Protein AF-A0A438EBP3-F1 (afdb_monomer_lite)

pLDDT: mean 83.72, std 15.52, range [36.91, 97.38]

Radius of gyration: 18.45 Å; chains: 1; bounding box: 57×22×54 Å

Foldseek 3Di:
DVVVVDDDALVRLLVVLLVCLVVVVLVVNVVSLVVLVVVDLVSSLSNLLSSLVSNVVSVNLVSSLVSLLPDDPSRRALVSLLSSLVSCQVVVVLVSLLVSLVSCCVPPVVSLVVSLVSLVVCLVVDPRNPSSVSSNVSSVVPDPDDDDPVVVVVVCCVVVVPDDDDD

Secondary structure (DSSP, 8-state):
-GGGT----HHHHHHHHHHHHHTT-HHHHHHHHHHHHHH-HHHHHHHHHHHHHHHHHTT-HHHHHHHHHTS-TTT--HHHHHHHHHHHHHTT-HHHHHHHHHHHHHH-TTTHHHHHHHHHHHHHH-S-HHHHHHHHHHHHTT------HHHHHHHHHHHHTT-----

Organism: Vitis vinifera (NCBI:txid29760)

InterPro domains:
  IPR002885 Pentatricopeptide repeat [PF12854] (4-35)
  IPR002885 Pentatricopeptide repeat [PS51375] (9-43)
  IPR002885 Pentatricopeptide repeat [TIGR00756] (12-40)
  IPR011990 Tetratricopeptide-like helical domain superfamily [G3DSA:1.25.40.10] (1-162)
  IPR050667 Pentatricopeptide repeat-containing protein [PTHR47939] (1-68)

Sequence (167 aa):
MLEKGVNPDATTYTSLLEGLCQEKKFESAFEVFKKSVEQDVMLAQTILNTFILYICKEGNFLFASKLLCGLTYDVGHSDSHVIFLKYLADASEISTAIEHIKWVGDTLPSMLPTISTELFALLASSSKPEPILQMLLAMQEKSPVPYNDSWKELSNQLFTGHSLGTN

Structure (mmCIF, N/CA/C/O backbone):
data_AF-A0A438EBP3-F1
#
_entry.id   AF-A0A438EBP3-F1
#
loop_
_atom_site.group_PDB
_atom_site.id
_atom_site.type_symbol
_atom_site.label_atom_id
_atom_site.label_alt_id
_atom_site.label_comp_id
_atom_site.label_asym_id
_atom_site.label_entity_id
_atom_site.label_seq_id
_atom_site.pdbx_PDB_ins_code
_atom_site.Cartn_x
_atom_site.Cartn_y
_atom_site.Cartn_z
_atom_site.occupancy
_atom_site.B_iso_or_equiv
_atom_site.auth_seq_id
_atom_site.auth_comp_id
_atom_site.auth_asym_id
_atom_site.auth_atom_id
_atom_site.pdbx_PDB_model_num
ATOM 1 N N . MET A 1 1 ? -12.633 0.060 22.809 1.00 61.53 1 MET A N 1
ATOM 2 C CA . MET A 1 1 ? -12.898 1.357 22.145 1.00 61.53 1 MET A CA 1
ATOM 3 C C . MET A 1 1 ? -14.169 1.245 21.325 1.00 61.53 1 MET A C 1
ATOM 5 O O . MET A 1 1 ? -15.162 1.818 21.742 1.00 61.53 1 MET A O 1
ATOM 9 N N . LEU A 1 2 ? -14.188 0.371 20.316 1.00 61.78 2 LEU A N 1
ATOM 10 C CA . LEU A 1 2 ? -15.391 0.039 19.540 1.00 61.78 2 LEU A CA 1
ATOM 11 C C . LEU A 1 2 ? -16.547 -0.496 20.406 1.00 61.78 2 LEU A C 1
ATOM 13 O O . LEU A 1 2 ? -17.637 0.057 20.394 1.00 61.78 2 LEU A O 1
ATOM 17 N N . GLU A 1 3 ? -16.282 -1.475 21.276 1.00 65.50 3 GLU A N 1
ATOM 18 C CA . GLU A 1 3 ? -17.292 -2.034 22.202 1.00 65.50 3 GLU A CA 1
ATOM 19 C C . GLU A 1 3 ? -17.781 -1.046 23.274 1.00 65.50 3 GLU A C 1
ATOM 21 O O . GLU A 1 3 ? -18.768 -1.299 23.956 1.00 65.50 3 GLU A O 1
ATOM 26 N N . LYS A 1 4 ? -17.083 0.084 23.441 1.00 71.81 4 LYS A N 1
ATOM 27 C CA . LYS A 1 4 ? -17.449 1.139 24.395 1.00 71.81 4 LYS A CA 1
ATOM 28 C C . LYS A 1 4 ? -18.166 2.315 23.717 1.00 71.81 4 LYS A C 1
ATOM 30 O O . LYS A 1 4 ? -18.349 3.340 24.363 1.00 71.81 4 LYS A O 1
ATOM 35 N N . GLY A 1 5 ? -18.527 2.192 22.434 1.00 68.31 5 GLY A N 1
ATOM 36 C CA . GLY A 1 5 ? -19.220 3.238 21.671 1.00 68.31 5 GLY A CA 1
ATOM 37 C C . GLY A 1 5 ? -18.361 4.461 21.337 1.00 68.31 5 GLY A C 1
ATOM 38 O O . GLY A 1 5 ? -18.900 5.508 20.992 1.00 68.31 5 GLY A O 1
ATOM 39 N N . VAL A 1 6 ? -17.033 4.356 21.460 1.00 80.38 6 VAL A N 1
ATOM 40 C CA . VAL A 1 6 ? -16.106 5.429 21.078 1.00 80.38 6 VAL A CA 1
ATOM 41 C C . VAL A 1 6 ? -15.601 5.137 19.674 1.00 80.38 6 VAL A C 1
ATOM 43 O O . VAL A 1 6 ? -14.882 4.151 19.491 1.00 80.38 6 VAL A O 1
ATOM 46 N N . ASN A 1 7 ? -15.954 5.997 18.715 1.00 84.69 7 ASN A N 1
ATOM 47 C CA . ASN A 1 7 ? -15.467 5.905 17.341 1.00 84.69 7 ASN A CA 1
ATOM 48 C C . ASN A 1 7 ? -13.966 6.213 17.299 1.00 84.69 7 ASN A C 1
ATOM 50 O O . ASN A 1 7 ? -13.573 7.332 17.641 1.00 84.69 7 ASN A O 1
ATOM 54 N N . PRO A 1 8 ? -13.123 5.246 16.905 1.00 89.69 8 PRO A N 1
ATOM 55 C CA . PRO A 1 8 ? -11.713 5.507 16.676 1.00 89.69 8 PRO A CA 1
ATOM 56 C C . PRO A 1 8 ? -11.524 6.503 15.528 1.00 89.69 8 PRO A C 1
ATOM 58 O O . PRO A 1 8 ? -12.281 6.501 14.554 1.00 89.69 8 PRO A O 1
ATOM 61 N N . ASP A 1 9 ? -10.497 7.335 15.640 1.00 90.75 9 ASP A N 1
ATOM 62 C CA . ASP A 1 9 ? -10.047 8.223 14.572 1.00 90.75 9 ASP A CA 1
ATOM 63 C C . ASP A 1 9 ? -8.941 7.570 13.724 1.00 90.75 9 ASP A C 1
ATOM 65 O O . ASP A 1 9 ? -8.498 6.446 13.990 1.00 90.75 9 ASP A O 1
ATOM 69 N N . ALA A 1 10 ? -8.487 8.281 12.685 1.00 93.00 10 ALA A N 1
ATOM 70 C CA . ALA A 1 10 ? -7.435 7.802 11.789 1.00 93.00 10 ALA A CA 1
ATOM 71 C C . ALA A 1 10 ? -6.159 7.437 12.559 1.00 93.00 10 ALA A C 1
ATOM 73 O O . ALA A 1 10 ? -5.607 6.360 12.344 1.00 93.00 10 ALA A O 1
ATOM 74 N N . THR A 1 11 ? -5.744 8.285 13.506 1.00 93.62 11 THR A N 1
ATOM 75 C CA . THR A 1 11 ? -4.576 8.051 14.365 1.00 93.62 11 THR A CA 1
ATOM 76 C C . THR A 1 11 ? -4.696 6.719 15.095 1.00 93.62 11 THR A C 1
ATOM 78 O O . THR A 1 11 ? -3.807 5.876 14.996 1.00 93.62 11 THR A O 1
ATOM 81 N N . THR A 1 12 ? -5.830 6.477 15.753 1.00 93.56 12 THR A N 1
ATOM 82 C CA . THR A 1 12 ? -6.072 5.238 16.494 1.00 93.56 12 THR A CA 1
ATOM 83 C C . THR A 1 12 ? -5.967 4.011 15.593 1.00 93.56 12 THR A C 1
ATOM 85 O O . THR A 1 12 ? -5.274 3.052 15.939 1.00 93.56 12 THR A O 1
ATOM 88 N N . TYR A 1 13 ? -6.637 4.027 14.437 1.00 95.50 13 TYR A N 1
ATOM 89 C CA . TYR A 1 13 ? -6.560 2.912 13.497 1.00 95.50 13 TYR A CA 1
ATOM 90 C C . TYR A 1 13 ? -5.129 2.702 13.001 1.00 95.50 13 TYR A C 1
ATOM 92 O O . TYR A 1 13 ? -4.642 1.576 13.039 1.00 95.50 13 TYR A O 1
ATOM 100 N N . THR A 1 14 ? -4.429 3.765 12.593 1.00 95.19 14 THR A N 1
ATOM 101 C CA . THR A 1 14 ? -3.049 3.650 12.098 1.00 95.19 14 THR A CA 1
ATOM 102 C C . THR A 1 14 ? -2.100 3.059 13.138 1.00 95.19 14 THR A C 1
ATOM 104 O O . THR A 1 14 ? -1.340 2.162 12.788 1.00 95.19 14 THR A O 1
ATOM 107 N N . SER A 1 15 ? -2.193 3.454 14.415 1.00 95.56 15 SER A N 1
ATOM 108 C CA . SER A 1 15 ? -1.363 2.878 15.483 1.00 95.56 15 SER A CA 1
ATOM 109 C C . SER A 1 15 ? -1.656 1.395 15.731 1.00 95.56 15 SER A C 1
ATOM 111 O O . SER A 1 15 ? -0.734 0.615 15.963 1.00 95.56 15 SER A O 1
ATOM 113 N N . LEU A 1 16 ? -2.928 0.980 15.666 1.00 95.94 16 LEU A N 1
ATOM 114 C CA . LEU A 1 16 ? -3.296 -0.435 15.792 1.00 95.94 16 LEU A CA 1
ATOM 115 C C . LEU A 1 16 ? -2.770 -1.258 14.614 1.00 95.94 16 LEU A C 1
ATOM 117 O O . LEU A 1 16 ? -2.230 -2.344 14.819 1.00 95.94 16 LEU A O 1
ATOM 121 N N . LEU A 1 17 ? -2.917 -0.743 13.392 1.00 97.06 17 LEU A N 1
ATOM 122 C CA . LEU A 1 17 ? -2.424 -1.402 12.184 1.00 97.06 17 LEU A CA 1
ATOM 123 C C . LEU A 1 17 ? -0.900 -1.511 12.193 1.00 97.06 17 LEU A C 1
ATOM 125 O O . LEU A 1 17 ? -0.377 -2.573 11.876 1.00 97.06 17 LEU A O 1
ATOM 129 N N . GLU A 1 18 ? -0.197 -0.457 12.608 1.00 96.75 18 GLU A N 1
ATOM 130 C CA . GLU A 1 18 ? 1.258 -0.469 12.753 1.00 96.75 18 GLU A CA 1
ATOM 131 C C . GLU A 1 18 ? 1.717 -1.569 13.713 1.00 96.75 18 GLU A C 1
ATOM 133 O O . GLU A 1 18 ? 2.512 -2.423 13.323 1.00 96.75 18 GLU A O 1
ATOM 138 N N . GLY A 1 19 ? 1.180 -1.595 14.939 1.00 97.38 19 GLY A N 1
ATOM 139 C CA . GLY A 1 19 ? 1.568 -2.589 15.942 1.00 97.38 19 GLY A CA 1
ATOM 140 C C . GLY A 1 19 ? 1.262 -4.023 15.504 1.00 97.38 19 GLY A C 1
ATOM 141 O O . GLY A 1 19 ? 2.095 -4.916 15.648 1.00 97.38 19 GLY A O 1
ATOM 142 N N . LEU A 1 20 ? 0.094 -4.255 14.895 1.00 97.31 20 LEU A N 1
ATOM 143 C CA . LEU A 1 20 ? -0.265 -5.579 14.381 1.00 97.31 20 LEU A CA 1
ATOM 144 C C . LEU A 1 20 ? 0.631 -6.010 13.211 1.00 97.31 20 LEU A C 1
ATOM 146 O O . LEU A 1 20 ? 1.022 -7.176 13.156 1.00 97.31 20 LEU A O 1
ATOM 150 N N . CYS A 1 21 ? 0.989 -5.095 12.306 1.00 96.75 21 CYS A N 1
ATOM 151 C CA . CYS A 1 21 ? 1.941 -5.371 11.229 1.00 96.75 21 CYS A CA 1
ATOM 152 C C . CYS A 1 21 ? 3.334 -5.701 11.772 1.00 96.75 21 CYS A C 1
ATOM 154 O O . CYS A 1 21 ? 3.911 -6.690 11.335 1.00 96.75 21 CYS A O 1
ATOM 156 N N . GLN A 1 22 ? 3.840 -4.948 12.755 1.00 96.69 22 GLN A N 1
ATOM 157 C CA . GLN A 1 22 ? 5.133 -5.219 13.404 1.00 96.69 22 GLN A CA 1
ATOM 158 C C . GLN A 1 22 ? 5.171 -6.606 14.066 1.00 96.69 22 GLN A C 1
ATOM 160 O O . GLN A 1 22 ? 6.191 -7.292 14.052 1.00 96.69 22 GLN A O 1
ATOM 165 N N . GLU A 1 23 ? 4.038 -7.066 14.601 1.00 96.88 23 GLU A N 1
ATOM 166 C CA . GLU A 1 23 ? 3.877 -8.431 15.117 1.00 96.88 23 GLU A CA 1
ATOM 167 C C . GLU A 1 23 ? 3.578 -9.477 14.022 1.00 96.88 23 GLU A C 1
ATOM 169 O O . GLU A 1 23 ? 3.352 -10.648 14.331 1.00 96.88 23 GLU A O 1
ATOM 174 N N . LYS A 1 24 ? 3.567 -9.076 12.743 1.00 95.81 24 LYS A N 1
ATOM 175 C CA . LYS A 1 24 ? 3.235 -9.894 11.560 1.00 95.81 24 LYS A CA 1
ATOM 176 C C . LYS A 1 24 ? 1.839 -10.523 11.607 1.00 95.81 24 LYS A C 1
ATOM 178 O O . LYS A 1 24 ? 1.581 -11.536 10.961 1.00 95.81 24 LYS A O 1
ATOM 183 N N . LYS A 1 25 ? 0.915 -9.908 12.347 1.00 97.31 25 LYS A N 1
ATOM 184 C CA . LYS A 1 25 ? -0.492 -10.317 12.485 1.00 97.31 25 LYS A CA 1
ATOM 185 C C . LYS A 1 25 ? -1.358 -9.646 11.416 1.00 97.31 25 LYS A C 1
ATOM 187 O O . LYS A 1 25 ? -2.297 -8.913 11.732 1.00 97.31 25 LYS A O 1
ATOM 192 N N . PHE A 1 26 ? -1.029 -9.873 10.146 1.00 95.38 26 PHE A N 1
ATOM 193 C CA . PHE A 1 26 ? -1.638 -9.165 9.014 1.00 95.38 26 PHE A CA 1
ATOM 194 C C . PHE A 1 26 ? -3.143 -9.414 8.884 1.00 95.38 26 PHE A C 1
ATOM 196 O O . PHE A 1 26 ? -3.897 -8.488 8.601 1.00 95.38 26 PHE A O 1
ATOM 203 N N . GLU A 1 27 ? -3.607 -10.629 9.164 1.00 94.75 27 GLU A N 1
ATOM 204 C CA . GLU A 1 27 ? -5.028 -10.975 9.152 1.00 94.75 27 GLU A CA 1
ATOM 205 C C . GLU A 1 27 ? -5.788 -10.196 10.230 1.00 94.75 27 GLU A C 1
ATOM 207 O O . GLU A 1 27 ? -6.834 -9.617 9.956 1.00 94.75 27 GLU A O 1
ATOM 212 N N . SER A 1 28 ? -5.236 -10.105 11.445 1.00 96.25 28 SER A N 1
ATOM 213 C CA . SER A 1 28 ? -5.829 -9.288 12.510 1.00 96.25 28 SER A CA 1
ATOM 214 C C . SER A 1 28 ? -5.813 -7.799 12.163 1.00 96.25 28 SER A C 1
ATOM 216 O O . SER A 1 28 ? -6.787 -7.102 12.441 1.00 96.25 28 SER A O 1
ATOM 218 N N . ALA A 1 29 ? -4.739 -7.311 11.535 1.00 96.75 29 ALA A N 1
ATOM 219 C CA . ALA A 1 29 ? -4.667 -5.938 11.042 1.00 96.75 29 ALA A CA 1
ATOM 220 C C . ALA A 1 29 ? -5.744 -5.677 9.977 1.00 96.75 29 ALA A C 1
ATOM 222 O O . ALA A 1 29 ? -6.427 -4.659 10.019 1.00 96.75 29 ALA A O 1
ATOM 223 N N . PHE A 1 30 ? -5.979 -6.626 9.074 1.00 95.44 30 PHE A N 1
ATOM 224 C CA . PHE A 1 30 ? -7.031 -6.507 8.071 1.00 95.44 30 PHE A CA 1
ATOM 225 C C . PHE A 1 30 ? -8.434 -6.483 8.683 1.00 95.44 30 PHE A C 1
ATOM 227 O O . PHE A 1 30 ? -9.254 -5.670 8.267 1.00 95.44 30 PHE A O 1
ATOM 234 N N . GLU A 1 31 ? -8.705 -7.281 9.718 1.00 94.69 31 GLU A N 1
ATOM 235 C CA . GLU A 1 31 ? -9.973 -7.187 10.455 1.00 94.69 31 GLU A CA 1
ATOM 236 C C . GLU A 1 31 ? -10.145 -5.826 11.148 1.00 94.69 31 GLU A C 1
ATOM 238 O O . GLU A 1 31 ? -11.256 -5.310 11.232 1.00 94.69 31 GLU A O 1
ATOM 243 N N . VAL A 1 32 ? -9.059 -5.198 11.614 1.00 95.06 32 VAL A N 1
ATOM 244 C CA . VAL A 1 32 ? -9.101 -3.817 12.128 1.00 95.06 32 VAL A CA 1
ATOM 245 C C . VAL A 1 32 ? -9.379 -2.816 11.005 1.00 95.06 32 VAL A C 1
ATOM 247 O O . VAL A 1 32 ? -10.200 -1.921 11.190 1.00 95.06 32 VAL A O 1
ATOM 250 N N . PHE A 1 33 ? -8.751 -2.976 9.839 1.00 95.44 33 PHE A N 1
ATOM 251 C CA . PHE A 1 33 ? -8.995 -2.127 8.672 1.00 95.44 33 PHE A CA 1
ATOM 252 C C . PHE A 1 33 ? -10.440 -2.244 8.161 1.00 95.44 33 PHE A C 1
ATOM 254 O O . PHE A 1 33 ? -11.067 -1.234 7.870 1.00 95.44 33 PHE A O 1
ATOM 261 N N . LYS A 1 34 ? -11.034 -3.442 8.126 1.00 93.50 34 LYS A N 1
ATOM 262 C CA . LYS A 1 34 ? -12.453 -3.602 7.754 1.00 93.50 34 LYS A CA 1
ATOM 263 C C . LYS A 1 34 ? -13.383 -2.767 8.627 1.00 93.50 34 LYS A C 1
ATOM 265 O O . LYS A 1 34 ? -14.327 -2.179 8.116 1.00 93.50 34 LYS A O 1
ATOM 270 N N . LYS A 1 35 ? -13.085 -2.645 9.921 1.00 93.38 35 LYS A N 1
ATOM 271 C CA . LYS A 1 35 ? -13.883 -1.808 10.825 1.00 93.38 35 LYS A CA 1
ATOM 272 C C . LYS A 1 35 ? -13.792 -0.321 10.490 1.00 93.38 35 LYS A C 1
ATOM 274 O O . LYS A 1 35 ? -14.764 0.390 10.720 1.00 93.38 35 LYS A O 1
ATOM 279 N N . SER A 1 36 ? -12.674 0.158 9.929 1.00 93.62 36 SER A N 1
ATOM 280 C CA . SER A 1 36 ? -12.614 1.539 9.437 1.00 93.62 36 SER A CA 1
ATOM 281 C C . SER A 1 36 ? -13.476 1.721 8.188 1.00 93.62 36 SER A C 1
ATOM 283 O O . SER A 1 36 ? -14.169 2.728 8.102 1.00 93.62 36 SER A O 1
ATOM 285 N N . VAL A 1 37 ? -13.520 0.728 7.288 1.00 92.81 37 VAL A N 1
ATOM 286 C CA . VAL A 1 37 ? -14.418 0.717 6.113 1.00 92.81 37 VAL A CA 1
ATOM 287 C C . VAL A 1 37 ? -15.888 0.725 6.536 1.00 92.81 37 VAL A C 1
ATOM 289 O O . VAL A 1 37 ? -16.669 1.516 6.018 1.00 92.81 37 VAL A O 1
ATOM 292 N N . GLU A 1 38 ? -16.263 -0.121 7.499 1.00 91.56 38 GLU A N 1
ATOM 293 C CA . GLU A 1 38 ? -17.626 -0.188 8.049 1.00 91.56 38 GL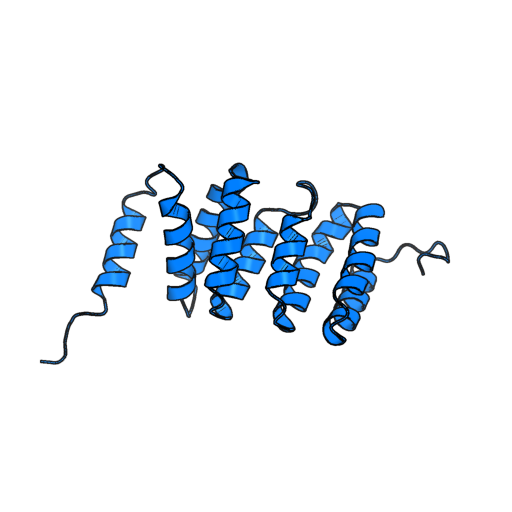U A CA 1
ATOM 294 C C . GLU A 1 38 ? -18.044 1.109 8.755 1.00 91.56 38 GLU A C 1
ATOM 296 O O . GLU A 1 38 ? -19.226 1.451 8.775 1.00 91.56 38 GLU A O 1
ATOM 301 N N . GLN A 1 39 ? -17.084 1.820 9.350 1.00 91.81 39 GLN A N 1
ATOM 302 C CA . GLN A 1 39 ? -17.326 3.078 10.045 1.00 91.81 39 GLN A CA 1
ATOM 303 C C . GLN A 1 39 ? -17.505 4.247 9.071 1.00 91.81 39 GLN A C 1
ATOM 305 O O . GLN A 1 39 ? -18.464 5.004 9.213 1.00 91.81 39 GLN A O 1
ATOM 310 N N . ASP A 1 40 ? -16.560 4.437 8.146 1.00 91.00 40 ASP A N 1
ATOM 311 C CA . ASP A 1 40 ? -16.564 5.527 7.171 1.00 91.00 40 ASP A CA 1
ATOM 312 C C . ASP A 1 40 ? -15.557 5.265 6.032 1.00 91.00 40 ASP A C 1
ATOM 314 O O . ASP A 1 40 ? -14.365 5.041 6.254 1.00 91.00 40 ASP A O 1
ATOM 318 N N . VAL A 1 41 ? -16.020 5.346 4.783 1.00 90.56 41 VAL A N 1
ATOM 319 C CA . VAL A 1 41 ? -15.184 5.077 3.599 1.00 90.56 41 VAL A CA 1
ATOM 320 C C . VAL A 1 41 ? -14.035 6.085 3.464 1.00 90.56 41 VAL A C 1
ATOM 322 O O . VAL A 1 41 ? -12.926 5.699 3.095 1.00 90.56 41 VAL A O 1
ATOM 325 N N . MET A 1 42 ? -14.253 7.361 3.798 1.00 90.50 42 MET A N 1
ATOM 326 C CA . MET A 1 42 ? -13.217 8.402 3.677 1.00 90.50 42 MET A CA 1
ATOM 327 C C . MET A 1 42 ? -12.101 8.202 4.711 1.00 90.50 42 MET A C 1
ATOM 329 O O . MET A 1 42 ? -10.912 8.380 4.423 1.00 90.50 42 MET A O 1
ATOM 333 N N . LEU A 1 43 ? -12.467 7.759 5.912 1.00 92.12 43 LEU A N 1
ATOM 334 C CA . LEU A 1 43 ? -11.546 7.325 6.950 1.00 92.12 43 LEU A CA 1
ATOM 335 C C . LEU A 1 43 ? -10.720 6.129 6.470 1.00 92.12 43 LEU A C 1
ATOM 337 O O . LEU A 1 43 ? -9.493 6.151 6.586 1.00 92.12 43 LEU A O 1
ATOM 341 N N . ALA A 1 44 ? -11.362 5.111 5.893 1.00 93.50 44 ALA A N 1
ATOM 342 C CA . ALA A 1 44 ? -10.662 3.945 5.365 1.00 93.50 44 ALA A CA 1
ATOM 343 C C . ALA A 1 44 ? -9.663 4.310 4.257 1.00 93.50 44 ALA A C 1
ATOM 345 O O . ALA A 1 44 ? -8.517 3.865 4.315 1.00 93.50 44 ALA A O 1
ATOM 346 N N . GLN A 1 45 ? -10.048 5.175 3.312 1.00 90.69 45 GLN A N 1
ATOM 347 C CA . GLN A 1 45 ? -9.145 5.702 2.278 1.00 90.69 45 GLN A CA 1
ATOM 348 C C . GLN A 1 45 ? -7.925 6.405 2.889 1.00 90.69 45 GLN A C 1
ATOM 350 O O . GLN A 1 45 ? -6.792 6.165 2.470 1.00 90.69 45 GLN A O 1
ATOM 355 N N . THR A 1 46 ? -8.140 7.227 3.923 1.00 90.38 46 THR A N 1
ATOM 356 C CA . THR A 1 46 ? -7.061 7.945 4.624 1.00 90.38 46 THR A CA 1
ATOM 357 C C . THR A 1 46 ? -6.053 6.982 5.261 1.00 90.38 46 THR A C 1
ATOM 359 O O . THR A 1 46 ? -4.851 7.245 5.280 1.00 90.38 46 THR A O 1
ATOM 362 N N . ILE A 1 47 ? -6.527 5.848 5.781 1.00 93.81 47 ILE A N 1
ATOM 363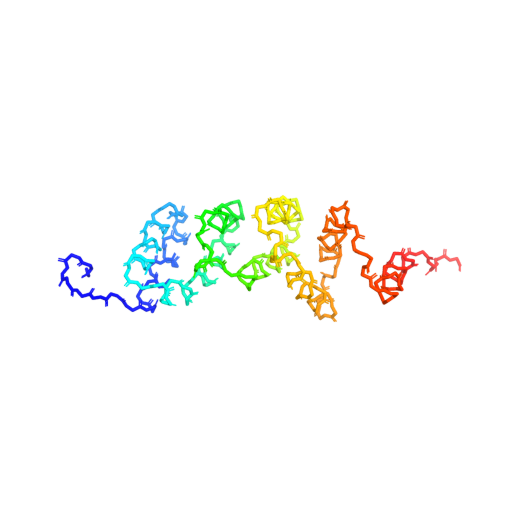 C CA . ILE A 1 47 ? -5.698 4.868 6.496 1.00 93.81 47 ILE A CA 1
ATOM 364 C C . ILE A 1 47 ? -5.030 3.866 5.539 1.00 93.81 47 ILE A C 1
ATOM 366 O O . ILE A 1 47 ? -3.935 3.378 5.832 1.00 93.81 47 ILE A O 1
ATOM 370 N N . LEU A 1 48 ? -5.662 3.552 4.404 1.00 95.19 48 LEU A N 1
ATOM 371 C CA . LEU A 1 48 ? -5.256 2.480 3.491 1.00 95.19 48 LEU A CA 1
ATOM 372 C C . LEU A 1 48 ? -3.794 2.591 3.049 1.00 95.19 48 LEU A C 1
ATOM 374 O O . LEU A 1 48 ? -3.042 1.622 3.150 1.00 95.19 48 LEU A O 1
ATOM 378 N N . ASN A 1 49 ? -3.373 3.771 2.596 1.00 92.50 49 ASN A N 1
ATOM 379 C CA . ASN A 1 49 ? -2.012 3.974 2.093 1.00 92.50 49 ASN A CA 1
ATOM 380 C C . ASN A 1 49 ? -0.967 3.693 3.180 1.00 92.50 49 ASN A C 1
ATOM 382 O O . ASN A 1 49 ? 0.032 3.017 2.941 1.00 92.50 49 ASN A O 1
ATOM 386 N N . THR A 1 50 ? -1.236 4.149 4.400 1.00 93.19 50 THR A N 1
ATOM 387 C CA . THR A 1 50 ? -0.391 3.891 5.567 1.00 93.19 50 THR A CA 1
ATOM 388 C C . THR A 1 50 ? -0.338 2.398 5.896 1.00 93.19 50 THR A C 1
ATOM 390 O O . THR A 1 50 ? 0.737 1.860 6.160 1.00 93.19 50 THR A O 1
ATOM 393 N N . PHE A 1 51 ? -1.471 1.699 5.810 1.00 95.81 51 PHE A N 1
ATOM 394 C CA . PHE A 1 51 ? -1.526 0.259 6.046 1.00 95.81 51 PHE A CA 1
ATOM 395 C C . PHE A 1 51 ? -0.703 -0.535 5.021 1.00 95.81 51 PHE A C 1
ATOM 397 O O . PHE A 1 51 ? 0.102 -1.382 5.412 1.00 95.81 51 PHE A O 1
ATOM 404 N N . ILE A 1 52 ? -0.830 -0.208 3.729 1.00 95.88 52 ILE A N 1
ATOM 405 C CA . ILE A 1 52 ? -0.021 -0.797 2.648 1.00 95.88 52 ILE A CA 1
ATOM 406 C C . ILE A 1 52 ? 1.469 -0.618 2.945 1.00 95.88 52 ILE A C 1
ATOM 408 O O . ILE A 1 52 ? 2.231 -1.582 2.863 1.00 95.88 52 ILE A O 1
ATOM 412 N N . LEU A 1 53 ? 1.884 0.590 3.340 1.00 93.94 53 LEU A N 1
ATOM 413 C CA . LEU A 1 53 ? 3.279 0.874 3.672 1.00 93.94 53 LEU A CA 1
ATOM 414 C C . LEU A 1 53 ? 3.779 0.032 4.851 1.00 93.94 53 LEU A C 1
ATOM 416 O O . LEU A 1 53 ? 4.895 -0.476 4.785 1.00 93.94 53 LEU A O 1
ATOM 420 N N . TYR A 1 54 ? 2.983 -0.153 5.907 1.00 95.56 54 TYR A N 1
ATOM 421 C CA . TYR A 1 54 ? 3.377 -1.013 7.029 1.00 95.56 54 TYR A CA 1
ATOM 422 C C . TYR A 1 54 ? 3.533 -2.476 6.615 1.00 95.56 54 TYR A C 1
ATOM 424 O O . TYR A 1 54 ? 4.528 -3.101 6.968 1.00 95.56 54 TYR A O 1
ATOM 432 N N . ILE A 1 55 ? 2.606 -3.011 5.816 1.00 95.88 55 ILE A N 1
ATOM 433 C CA . ILE A 1 55 ? 2.711 -4.386 5.310 1.00 95.88 55 ILE A CA 1
ATOM 434 C C . ILE A 1 55 ? 3.980 -4.554 4.456 1.00 95.88 55 ILE A C 1
ATOM 436 O O . ILE A 1 55 ? 4.712 -5.535 4.604 1.00 95.88 55 ILE A O 1
ATOM 440 N N . CYS A 1 56 ? 4.262 -3.588 3.578 1.00 94.88 56 CYS A N 1
ATOM 441 C CA . CYS A 1 56 ? 5.424 -3.635 2.693 1.00 94.88 56 CYS A CA 1
ATOM 442 C C . CYS A 1 56 ? 6.753 -3.462 3.445 1.00 94.88 56 CYS A C 1
ATOM 444 O O . CYS A 1 56 ? 7.746 -4.086 3.074 1.00 94.88 56 CYS A O 1
ATOM 446 N N . LYS A 1 57 ? 6.782 -2.666 4.523 1.00 94.38 57 LYS A N 1
ATOM 447 C CA . LYS A 1 57 ? 7.947 -2.547 5.422 1.00 94.38 57 LYS A CA 1
ATOM 448 C C . LYS A 1 57 ? 8.317 -3.870 6.080 1.00 94.38 57 LYS A C 1
ATOM 450 O O . LYS A 1 57 ? 9.498 -4.166 6.214 1.00 94.38 57 LYS A O 1
ATOM 455 N N . GLU A 1 58 ? 7.322 -4.685 6.403 1.00 95.00 58 GLU A N 1
ATOM 456 C CA . GLU A 1 58 ? 7.519 -6.033 6.943 1.00 95.00 58 GLU A CA 1
ATOM 457 C C . GLU A 1 58 ? 7.803 -7.088 5.856 1.00 95.00 58 GLU A C 1
ATOM 459 O O . GLU A 1 58 ? 7.947 -8.275 6.158 1.00 95.00 58 GLU A O 1
ATOM 464 N N . GLY A 1 59 ? 7.888 -6.672 4.585 1.00 93.44 59 GLY A N 1
ATOM 465 C CA . GLY A 1 59 ? 8.239 -7.516 3.441 1.00 93.44 59 GLY A CA 1
ATOM 466 C C . GLY A 1 59 ? 7.110 -8.412 2.926 1.00 93.44 59 GLY A C 1
ATOM 467 O O . GLY A 1 59 ? 7.356 -9.281 2.092 1.00 93.44 59 GLY A O 1
ATOM 468 N N . ASN A 1 60 ? 5.867 -8.239 3.392 1.00 94.81 60 ASN A N 1
ATOM 469 C CA . ASN A 1 60 ? 4.750 -9.096 2.981 1.00 94.81 60 ASN A CA 1
ATOM 470 C C . ASN A 1 60 ? 3.982 -8.530 1.773 1.00 94.81 60 ASN A C 1
ATOM 472 O O . ASN A 1 60 ? 2.797 -8.199 1.837 1.00 94.81 60 ASN A O 1
ATOM 476 N N . PHE A 1 61 ? 4.671 -8.437 0.638 1.00 95.50 61 PHE A N 1
ATOM 477 C CA . PHE A 1 61 ? 4.134 -7.877 -0.605 1.00 95.50 61 PHE A CA 1
ATOM 478 C C . PHE A 1 61 ? 2.908 -8.621 -1.137 1.00 95.50 61 PHE A C 1
ATOM 480 O O . PHE A 1 61 ? 1.980 -8.008 -1.663 1.00 95.50 61 PHE A O 1
ATOM 487 N N . LEU A 1 62 ? 2.872 -9.944 -0.963 1.00 94.62 62 LEU A N 1
ATOM 488 C CA . LEU A 1 62 ? 1.739 -10.757 -1.388 1.00 94.62 62 LEU A CA 1
ATOM 489 C C . LEU A 1 62 ? 0.467 -10.387 -0.617 1.00 94.62 62 LEU A C 1
ATOM 491 O O . LEU A 1 62 ? -0.607 -10.306 -1.211 1.00 94.62 62 LEU A O 1
ATOM 495 N N . PHE A 1 63 ? 0.574 -10.148 0.692 1.00 94.94 63 PHE A N 1
ATOM 496 C CA . PHE A 1 63 ? -0.567 -9.707 1.488 1.00 94.94 63 PHE A CA 1
ATOM 497 C C . PHE A 1 63 ? -1.020 -8.300 1.085 1.00 94.94 63 PHE A C 1
ATOM 499 O O . PHE A 1 63 ? -2.216 -8.088 0.912 1.00 94.94 63 PHE A O 1
ATOM 506 N N . ALA A 1 64 ? -0.088 -7.366 0.866 1.00 96.38 64 ALA A N 1
ATOM 507 C CA . ALA A 1 64 ? -0.417 -6.016 0.396 1.00 96.38 64 ALA A CA 1
ATOM 508 C C . ALA A 1 64 ? -1.142 -6.034 -0.964 1.00 96.38 64 ALA A C 1
ATOM 510 O O . ALA A 1 64 ? -2.156 -5.358 -1.134 1.00 96.38 64 ALA A O 1
ATOM 511 N N . SER A 1 65 ? -0.676 -6.871 -1.898 1.00 95.31 65 SER A N 1
ATOM 512 C CA . SER A 1 65 ? -1.340 -7.090 -3.186 1.00 95.31 65 SER A CA 1
ATOM 513 C C . SER A 1 65 ? -2.756 -7.640 -2.993 1.00 95.31 65 SER A C 1
ATOM 515 O O . SER A 1 65 ? -3.713 -7.062 -3.497 1.00 95.31 65 SER A O 1
ATOM 517 N N . LYS A 1 66 ? -2.919 -8.705 -2.193 1.00 93.94 66 LYS A N 1
ATOM 518 C CA . LYS A 1 66 ? -4.233 -9.306 -1.902 1.00 93.94 66 LYS A CA 1
ATOM 519 C C . LYS A 1 66 ? -5.198 -8.339 -1.228 1.00 93.94 66 LYS A C 1
ATOM 521 O O . LYS A 1 66 ? -6.380 -8.375 -1.551 1.00 93.94 66 LYS A O 1
ATOM 526 N N . LEU A 1 67 ? -4.704 -7.506 -0.311 1.00 94.19 67 LEU A N 1
ATOM 527 C CA . LEU A 1 67 ? -5.485 -6.452 0.325 1.00 94.19 67 LEU A CA 1
ATOM 528 C C . LEU A 1 67 ? -6.086 -5.556 -0.754 1.00 94.19 67 LEU A C 1
ATOM 530 O O . LEU A 1 67 ? -7.303 -5.510 -0.856 1.00 94.19 67 LEU A O 1
ATOM 534 N N . LEU A 1 68 ? -5.248 -4.933 -1.590 1.00 93.38 68 LEU A N 1
ATOM 535 C CA . LEU A 1 68 ? -5.684 -4.058 -2.682 1.00 93.38 68 LEU A CA 1
ATOM 536 C C . LEU A 1 68 ? -6.640 -4.760 -3.653 1.00 93.38 68 LEU A C 1
ATOM 538 O O . LEU A 1 68 ? -7.679 -4.202 -3.991 1.00 93.38 68 LEU A O 1
ATOM 542 N N . CYS A 1 69 ? -6.333 -5.997 -4.049 1.00 91.44 69 CYS A N 1
ATOM 543 C CA . CYS A 1 69 ? -7.188 -6.777 -4.945 1.00 91.44 69 CYS A CA 1
ATOM 544 C C . CYS A 1 69 ? -8.552 -7.135 -4.328 1.00 91.44 69 CYS A C 1
ATOM 546 O O . CYS A 1 69 ? -9.500 -7.440 -5.048 1.00 91.44 69 CYS A O 1
ATOM 548 N N . GLY A 1 70 ? -8.647 -7.155 -2.997 1.00 88.44 70 GLY A N 1
ATOM 549 C CA . GLY A 1 70 ? -9.873 -7.446 -2.259 1.00 88.44 70 GLY A CA 1
ATOM 550 C C . GLY A 1 70 ? -10.711 -6.214 -1.918 1.00 88.44 70 GLY A C 1
ATOM 551 O O . GLY A 1 70 ? -11.796 -6.378 -1.360 1.00 88.44 70 GLY A O 1
ATOM 552 N N . LEU A 1 71 ? -10.229 -5.000 -2.207 1.00 87.19 71 LEU A N 1
ATOM 553 C CA . LEU A 1 71 ? -10.974 -3.773 -1.934 1.00 87.19 71 LEU A CA 1
ATOM 554 C C . LEU A 1 71 ? -12.020 -3.500 -3.009 1.00 87.19 71 LEU A C 1
ATOM 556 O O . LEU A 1 71 ? -11.847 -3.791 -4.191 1.00 87.19 71 LEU A O 1
ATOM 560 N N . THR A 1 72 ? -13.110 -2.881 -2.579 1.00 77.81 72 THR A N 1
ATOM 561 C CA . THR A 1 72 ? -14.110 -2.303 -3.467 1.00 77.81 72 THR A CA 1
ATOM 562 C C . THR A 1 72 ? -13.595 -0.991 -4.074 1.00 77.81 72 THR A C 1
ATOM 564 O O . THR A 1 72 ? -12.713 -0.328 -3.519 1.00 77.81 72 THR A O 1
ATOM 567 N N . TYR A 1 73 ? -14.144 -0.614 -5.234 1.00 73.88 73 TYR A N 1
ATOM 568 C CA . TYR A 1 73 ? -13.716 0.553 -6.025 1.00 73.88 73 TYR A CA 1
ATOM 569 C C . TYR A 1 73 ? -13.789 1.885 -5.256 1.00 73.88 73 TYR A C 1
ATOM 571 O O . TYR A 1 73 ? -13.080 2.834 -5.564 1.00 73.88 73 TYR A O 1
ATOM 579 N N . ASP A 1 74 ? -14.663 1.972 -4.256 1.00 74.25 74 ASP A N 1
ATOM 580 C CA . ASP A 1 74 ? -14.822 3.141 -3.395 1.00 74.25 74 ASP A CA 1
ATOM 581 C C . ASP A 1 74 ? -13.706 3.287 -2.352 1.00 74.25 74 ASP A C 1
ATOM 583 O O . ASP A 1 74 ? -13.545 4.376 -1.812 1.00 74.25 74 ASP A O 1
ATOM 587 N N . VAL A 1 75 ? -12.911 2.246 -2.085 1.00 78.00 75 VAL A N 1
ATOM 588 C CA . VAL A 1 75 ? -11.813 2.283 -1.103 1.00 78.00 75 VAL A CA 1
ATOM 589 C C . VAL A 1 75 ? -10.443 2.221 -1.787 1.00 78.00 75 VAL A C 1
ATOM 591 O O . VAL A 1 75 ? -9.557 3.003 -1.443 1.00 78.00 75 VAL A O 1
ATOM 594 N N . GLY A 1 76 ? -10.255 1.313 -2.751 1.00 78.12 76 GLY A N 1
ATOM 595 C CA . GLY A 1 76 ? -8.997 1.149 -3.488 1.00 78.12 76 GLY A CA 1
ATOM 596 C C . GLY A 1 76 ? -8.930 2.045 -4.724 1.00 78.12 76 GLY A C 1
ATOM 597 O O . GLY A 1 76 ? -9.547 1.729 -5.735 1.00 78.12 76 GLY A O 1
ATOM 598 N N . HIS A 1 77 ? -8.168 3.143 -4.657 1.00 85.19 77 HIS A N 1
ATOM 599 C CA . HIS A 1 77 ? -7.963 4.080 -5.776 1.00 85.19 77 HIS A CA 1
ATOM 600 C C . HIS A 1 77 ? -6.642 3.834 -6.512 1.00 85.19 77 HIS A C 1
ATOM 602 O O . HIS A 1 77 ? -5.748 3.150 -6.005 1.00 85.19 77 HIS A O 1
ATOM 608 N N . SER A 1 78 ? -6.485 4.454 -7.689 1.00 86.56 78 SER A N 1
ATOM 609 C CA . SER A 1 78 ? -5.246 4.409 -8.484 1.00 86.56 78 SER A CA 1
ATOM 610 C C . SER A 1 78 ? -4.002 4.730 -7.656 1.00 86.56 78 SER A C 1
ATOM 612 O O . SER A 1 78 ? -2.991 4.045 -7.783 1.00 86.56 78 SER A O 1
ATOM 614 N N . ASP A 1 79 ? -4.093 5.712 -6.761 1.00 89.19 79 ASP A N 1
ATOM 615 C CA . ASP A 1 79 ? -2.968 6.189 -5.955 1.00 89.19 79 ASP A CA 1
ATOM 616 C C . ASP A 1 79 ? -2.443 5.105 -5.009 1.00 89.19 79 ASP A C 1
ATOM 618 O O . ASP A 1 79 ? -1.234 4.951 -4.845 1.00 89.19 79 ASP A O 1
ATOM 622 N N . SER A 1 80 ? -3.333 4.296 -4.429 1.00 92.00 80 SER A N 1
ATOM 623 C CA . SER A 1 80 ? -2.949 3.192 -3.546 1.00 92.00 80 SER A CA 1
ATOM 624 C C . SER A 1 80 ? -2.200 2.095 -4.313 1.00 92.00 80 SER A C 1
ATOM 626 O O . SER A 1 80 ? -1.202 1.568 -3.815 1.00 92.00 80 SER A O 1
ATOM 628 N N . HIS A 1 81 ? -2.620 1.803 -5.550 1.00 93.31 81 HIS A N 1
ATOM 629 C CA . HIS A 1 81 ? -1.897 0.900 -6.450 1.00 93.31 81 HIS A CA 1
ATOM 630 C C . HIS A 1 81 ? -0.528 1.470 -6.848 1.00 93.31 81 HIS A C 1
ATOM 632 O O . HIS A 1 81 ? 0.470 0.754 -6.799 1.00 93.31 81 HIS A O 1
ATOM 638 N N . VAL A 1 82 ? -0.447 2.762 -7.182 1.00 93.12 82 VAL A N 1
ATOM 639 C CA . VAL A 1 82 ? 0.819 3.440 -7.518 1.00 93.12 82 VAL A CA 1
ATOM 640 C C . VAL A 1 82 ? 1.790 3.418 -6.338 1.00 93.12 82 VAL A C 1
ATOM 642 O O . VAL A 1 82 ? 2.962 3.094 -6.524 1.00 93.12 82 VAL A O 1
ATOM 645 N N . ILE A 1 83 ? 1.323 3.705 -5.119 1.00 92.75 83 ILE A N 1
ATOM 646 C CA . ILE A 1 83 ? 2.143 3.649 -3.898 1.00 92.75 83 ILE A CA 1
ATOM 647 C C . ILE A 1 83 ? 2.713 2.245 -3.697 1.00 92.75 83 ILE A C 1
ATOM 649 O O . ILE A 1 83 ? 3.907 2.099 -3.426 1.00 92.75 83 ILE A O 1
ATOM 653 N N . PHE A 1 84 ? 1.881 1.214 -3.853 1.00 95.69 84 PHE A N 1
ATOM 654 C CA . PHE A 1 84 ? 2.325 -0.168 -3.728 1.00 95.69 84 PHE A CA 1
ATOM 655 C C . PHE A 1 84 ? 3.371 -0.531 -4.792 1.00 95.69 84 PHE A C 1
ATOM 657 O O . PHE A 1 84 ? 4.438 -1.044 -4.454 1.00 95.69 84 PHE A O 1
ATOM 664 N N . LEU A 1 85 ? 3.117 -0.203 -6.062 1.00 94.81 85 LEU A N 1
ATOM 665 C CA . LEU A 1 85 ? 4.035 -0.489 -7.169 1.00 94.81 85 LEU A CA 1
ATOM 666 C C . LEU A 1 85 ? 5.361 0.264 -7.038 1.00 94.81 85 LEU A C 1
ATOM 668 O O . LEU A 1 85 ? 6.419 -0.315 -7.277 1.00 94.81 85 LEU A O 1
ATOM 672 N N . LYS A 1 86 ? 5.328 1.520 -6.583 1.00 92.75 86 LYS A N 1
ATOM 673 C CA . LYS A 1 86 ? 6.536 2.281 -6.252 1.00 92.75 86 LYS A CA 1
ATOM 674 C C . LYS A 1 86 ? 7.367 1.560 -5.193 1.00 92.75 86 LYS A C 1
ATOM 676 O O . LYS A 1 86 ? 8.574 1.416 -5.352 1.00 92.75 86 LYS A O 1
ATOM 681 N N . TYR A 1 87 ? 6.727 1.073 -4.133 1.00 92.56 87 TYR A N 1
ATOM 682 C CA . TYR A 1 87 ? 7.435 0.364 -3.072 1.00 92.56 87 TYR A CA 1
ATOM 683 C C . TYR A 1 87 ? 8.065 -0.944 -3.575 1.00 92.56 87 TYR A C 1
ATOM 685 O O . TYR A 1 87 ? 9.214 -1.245 -3.255 1.00 92.56 87 TYR A O 1
ATOM 693 N N . LEU A 1 88 ? 7.341 -1.709 -4.399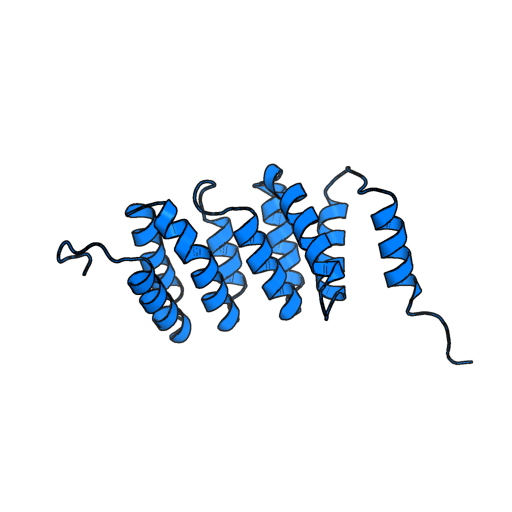 1.00 94.44 88 LEU A N 1
ATOM 694 C CA . LEU A 1 88 ? 7.879 -2.911 -5.044 1.00 94.44 88 LEU A CA 1
ATOM 695 C C . LEU A 1 88 ? 9.074 -2.585 -5.938 1.00 94.44 88 LEU A C 1
ATOM 697 O O . LEU A 1 88 ? 10.039 -3.345 -5.961 1.00 94.44 88 LEU A O 1
ATOM 701 N N . ALA A 1 89 ? 9.033 -1.455 -6.646 1.00 92.06 89 ALA A N 1
ATOM 702 C CA . ALA A 1 89 ? 10.149 -0.997 -7.460 1.00 92.06 89 ALA A CA 1
ATOM 703 C C . ALA A 1 89 ? 11.388 -0.706 -6.600 1.00 92.06 89 ALA A C 1
ATOM 705 O O . ALA A 1 89 ? 12.479 -1.182 -6.915 1.00 92.06 89 ALA A O 1
ATOM 706 N N . ASP A 1 90 ? 11.217 -0.004 -5.478 1.00 90.62 90 ASP A N 1
ATOM 707 C CA . ASP A 1 90 ? 12.306 0.310 -4.545 1.00 90.62 90 ASP A CA 1
ATOM 708 C C . ASP A 1 90 ? 12.924 -0.955 -3.915 1.00 90.62 90 ASP A C 1
ATOM 710 O O . ASP A 1 90 ? 14.148 -1.017 -3.711 1.00 90.62 90 ASP A O 1
ATOM 714 N N . ALA A 1 91 ? 12.079 -1.961 -3.653 1.00 91.44 91 ALA A N 1
ATOM 715 C CA . ALA A 1 91 ? 12.435 -3.278 -3.126 1.00 91.44 91 ALA A CA 1
ATOM 716 C C . ALA A 1 91 ? 12.914 -4.285 -4.196 1.00 91.44 91 ALA A C 1
ATOM 718 O O . ALA A 1 91 ? 13.337 -5.381 -3.840 1.00 91.44 91 ALA A O 1
ATOM 719 N N . SER A 1 92 ? 12.883 -3.929 -5.485 1.00 90.88 92 SER A N 1
ATOM 720 C CA . SER A 1 92 ? 13.183 -4.820 -6.621 1.00 90.88 92 SER A CA 1
ATOM 721 C C . SER A 1 92 ? 12.293 -6.077 -6.714 1.00 90.88 92 SER A C 1
ATOM 723 O O . SER A 1 92 ? 12.688 -7.091 -7.288 1.00 90.88 92 SER A O 1
ATOM 725 N N . GLU A 1 93 ? 11.062 -6.007 -6.212 1.00 94.12 93 GLU A N 1
ATOM 726 C CA . GLU A 1 93 ? 10.077 -7.099 -6.194 1.00 94.12 93 GLU A CA 1
ATOM 727 C C . GLU A 1 93 ? 9.225 -7.124 -7.473 1.00 94.12 93 GLU A C 1
ATOM 729 O O . GLU A 1 93 ? 7.999 -6.975 -7.467 1.00 94.12 93 GLU A O 1
ATOM 734 N N . ILE A 1 94 ? 9.901 -7.300 -8.612 1.00 91.44 94 ILE A N 1
ATOM 735 C CA . ILE A 1 94 ? 9.304 -7.147 -9.950 1.00 91.44 94 ILE A CA 1
ATOM 736 C C . ILE A 1 94 ? 8.243 -8.208 -10.233 1.00 91.44 94 ILE A C 1
ATOM 738 O O . ILE A 1 94 ? 7.211 -7.904 -10.824 1.00 91.44 94 ILE A O 1
ATOM 742 N N . SER A 1 95 ? 8.468 -9.447 -9.786 1.00 91.50 95 SER A N 1
ATOM 743 C CA . SER A 1 95 ? 7.526 -10.548 -10.013 1.00 91.50 95 SER A CA 1
ATOM 744 C C . SER A 1 95 ? 6.152 -10.232 -9.420 1.00 91.50 95 SER A C 1
ATOM 746 O O . SER A 1 95 ? 5.139 -10.334 -10.110 1.00 91.50 95 SER A O 1
ATOM 748 N N . THR A 1 96 ? 6.124 -9.785 -8.161 1.00 94.31 96 THR A N 1
ATOM 749 C CA . THR A 1 96 ? 4.886 -9.407 -7.469 1.00 94.31 96 THR A CA 1
ATOM 750 C C . THR A 1 96 ? 4.242 -8.182 -8.117 1.00 94.31 96 THR A C 1
ATOM 752 O O . THR A 1 96 ? 3.021 -8.129 -8.261 1.00 94.31 96 THR A O 1
ATOM 755 N N . ALA A 1 97 ? 5.049 -7.209 -8.554 1.00 94.25 97 ALA A N 1
ATOM 756 C CA . ALA A 1 97 ? 4.551 -6.021 -9.239 1.00 94.25 97 ALA A CA 1
ATOM 757 C C . ALA A 1 97 ? 3.861 -6.353 -10.566 1.00 94.25 9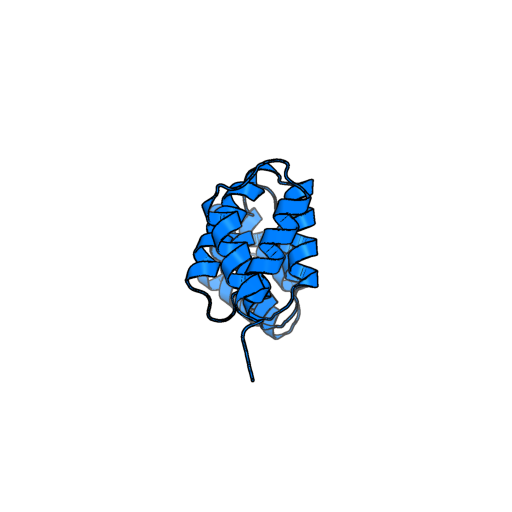7 ALA A C 1
ATOM 759 O O . ALA A 1 97 ? 2.754 -5.880 -10.814 1.00 94.25 97 ALA A O 1
ATOM 760 N N . ILE A 1 98 ? 4.477 -7.197 -11.397 1.00 90.62 98 ILE A N 1
ATOM 761 C CA . ILE A 1 98 ? 3.912 -7.626 -12.682 1.00 90.62 98 ILE A CA 1
ATOM 762 C C . ILE A 1 98 ? 2.622 -8.418 -12.465 1.00 90.62 98 ILE A C 1
ATOM 764 O O . ILE A 1 98 ? 1.635 -8.186 -13.164 1.00 90.62 98 ILE A O 1
ATOM 768 N N . GLU A 1 99 ? 2.594 -9.328 -11.489 1.00 92.00 99 GLU A N 1
ATOM 769 C CA . GLU A 1 99 ? 1.381 -10.079 -11.152 1.00 92.00 99 GLU A CA 1
ATOM 770 C C . GLU A 1 99 ? 0.244 -9.145 -10.713 1.00 92.00 99 GLU A C 1
ATOM 772 O O . GLU A 1 99 ? -0.893 -9.283 -11.170 1.00 92.00 99 GLU A O 1
ATOM 777 N N . HIS A 1 100 ? 0.557 -8.149 -9.884 1.00 94.25 100 HIS A N 1
ATOM 778 C CA . HIS A 1 100 ? -0.414 -7.160 -9.434 1.00 94.25 100 HIS A CA 1
ATOM 779 C C . HIS A 1 100 ? -0.929 -6.286 -10.588 1.00 94.25 100 HIS A C 1
ATOM 781 O O . HIS A 1 100 ? -2.136 -6.127 -10.753 1.00 94.25 100 HIS A O 1
ATOM 787 N N . ILE A 1 101 ? -0.033 -5.780 -11.441 1.00 91.44 101 ILE A N 1
ATOM 788 C CA . ILE A 1 101 ? -0.383 -5.022 -12.652 1.00 91.44 101 ILE A CA 1
ATOM 789 C C . ILE A 1 101 ? -1.295 -5.841 -13.563 1.00 91.44 101 ILE A C 1
ATOM 791 O O . ILE A 1 101 ? -2.285 -5.324 -14.079 1.00 91.44 101 ILE A O 1
ATOM 795 N N . LYS A 1 102 ? -0.985 -7.128 -13.745 1.00 89.31 102 LYS A N 1
ATOM 796 C CA . LYS A 1 102 ? -1.810 -8.039 -14.536 1.00 89.31 102 LYS A CA 1
ATOM 797 C C . LYS A 1 102 ? -3.221 -8.137 -13.959 1.00 89.31 102 LYS A C 1
ATOM 799 O O . LYS A 1 102 ? -4.179 -8.013 -14.715 1.00 89.31 102 LYS A O 1
ATOM 804 N N . TRP A 1 103 ? -3.352 -8.302 -12.642 1.00 91.81 103 TRP A N 1
ATOM 805 C CA . TRP A 1 103 ? -4.658 -8.320 -11.982 1.00 91.81 103 TRP A CA 1
ATOM 806 C C . TRP A 1 103 ? -5.426 -7.004 -12.175 1.00 91.81 103 TRP A C 1
ATOM 808 O O . TRP A 1 103 ? -6.616 -7.042 -12.493 1.00 91.81 103 TRP A O 1
ATOM 818 N N . VAL A 1 104 ? -4.752 -5.853 -12.045 1.00 90.06 104 VAL A N 1
ATOM 819 C CA . VAL A 1 104 ? -5.357 -4.529 -12.268 1.00 90.06 104 VAL A CA 1
ATOM 820 C C . VAL A 1 104 ? -5.832 -4.386 -13.712 1.00 90.06 104 VAL A C 1
ATOM 822 O O . VAL A 1 104 ? -6.949 -3.942 -13.937 1.00 90.06 104 VAL A O 1
ATOM 825 N N . GLY A 1 105 ? -5.035 -4.798 -14.698 1.00 85.69 105 GLY A N 1
ATOM 826 C CA . GLY A 1 105 ? -5.441 -4.751 -16.104 1.00 85.69 105 GLY A CA 1
ATOM 827 C C . GLY A 1 105 ? -6.634 -5.660 -16.416 1.00 85.69 105 GLY A C 1
ATOM 828 O O . GLY A 1 105 ? -7.511 -5.272 -17.183 1.00 85.69 105 GLY A O 1
ATOM 829 N N . ASP A 1 106 ? -6.687 -6.840 -15.793 1.00 86.00 106 ASP A N 1
ATOM 830 C CA . ASP A 1 106 ? -7.745 -7.826 -16.027 1.00 86.00 106 ASP A CA 1
ATOM 831 C C . ASP A 1 106 ? -9.055 -7.470 -15.277 1.00 86.00 106 ASP A C 1
ATOM 833 O O . ASP A 1 106 ? -10.142 -7.770 -15.771 1.00 86.00 106 ASP A O 1
ATOM 837 N N . THR A 1 107 ? -8.975 -6.807 -14.113 1.00 87.88 107 THR A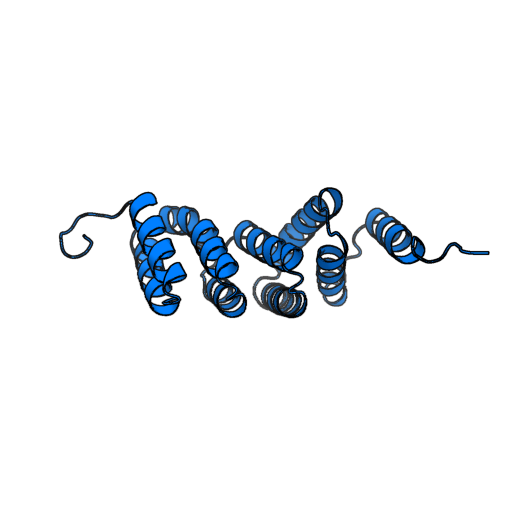 N 1
ATOM 838 C CA . THR A 1 107 ? -10.135 -6.532 -13.230 1.00 87.88 107 THR A CA 1
ATOM 839 C C . THR A 1 107 ? -10.576 -5.065 -13.230 1.00 87.88 107 THR A C 1
ATOM 841 O O . THR A 1 107 ? -11.767 -4.773 -13.141 1.00 87.88 107 THR A O 1
ATOM 844 N N . LEU A 1 108 ? -9.628 -4.133 -13.335 1.00 86.25 108 LEU A N 1
ATOM 845 C CA . LEU A 1 108 ? -9.816 -2.681 -13.229 1.00 86.25 108 LEU A CA 1
ATOM 846 C C . LEU A 1 108 ? -9.165 -1.940 -14.421 1.00 86.25 108 LEU A C 1
ATOM 848 O O . LEU A 1 108 ? -8.353 -1.030 -14.222 1.00 86.25 108 LEU A O 1
ATOM 852 N N . PRO A 1 109 ? -9.513 -2.277 -15.680 1.00 83.56 109 PRO A N 1
ATOM 853 C CA . PRO A 1 109 ? -8.838 -1.738 -16.866 1.00 83.56 109 PRO A CA 1
ATOM 854 C C . PRO A 1 109 ? -8.909 -0.206 -16.972 1.00 83.56 109 PRO A C 1
ATOM 856 O O . PRO A 1 109 ? -8.031 0.410 -17.572 1.00 83.56 109 PRO A O 1
ATOM 859 N N . SER A 1 110 ? -9.918 0.426 -16.363 1.00 84.69 110 SER A N 1
ATOM 860 C CA . SER A 1 110 ? -10.058 1.886 -16.314 1.00 84.69 110 SER A CA 1
ATOM 861 C C . SER A 1 110 ? -8.974 2.586 -15.487 1.00 84.69 110 SER A C 1
ATOM 863 O O . SER A 1 110 ? -8.692 3.752 -15.749 1.00 84.69 110 SER A O 1
ATOM 865 N N . MET A 1 111 ? -8.348 1.906 -14.519 1.00 86.31 111 MET A N 1
ATOM 866 C CA . MET A 1 111 ? -7.279 2.478 -13.687 1.00 86.31 111 MET A CA 1
ATOM 867 C C . MET A 1 111 ? -5.897 2.388 -14.343 1.00 86.31 111 MET A C 1
ATOM 869 O O . MET A 1 111 ? -4.983 3.127 -13.973 1.00 86.31 111 MET A O 1
ATOM 873 N N . LEU A 1 112 ? -5.737 1.498 -15.326 1.00 85.69 112 LEU A N 1
ATOM 874 C CA . LEU A 1 112 ? -4.448 1.188 -15.940 1.00 85.69 112 LEU A CA 1
ATOM 875 C C . LEU A 1 112 ? -3.765 2.412 -16.594 1.00 85.69 112 LEU A C 1
ATOM 877 O O . LEU A 1 112 ? -2.566 2.589 -16.366 1.00 85.69 112 LEU A O 1
ATOM 881 N N . PRO A 1 113 ? -4.468 3.303 -17.333 1.00 85.19 113 PRO A N 1
ATOM 882 C CA . PRO A 1 113 ? -3.847 4.502 -17.910 1.00 85.19 113 PRO A CA 1
ATOM 883 C C . PRO A 1 113 ? -3.338 5.497 -16.856 1.00 85.19 113 PRO A C 1
ATOM 885 O O . PRO A 1 113 ? -2.258 6.072 -17.017 1.00 85.19 113 PRO A O 1
ATOM 888 N N . THR A 1 114 ? -4.085 5.682 -15.761 1.00 89.31 114 THR A N 1
ATOM 889 C CA . THR A 1 114 ? -3.684 6.564 -14.651 1.00 89.31 114 THR A CA 1
ATOM 890 C C . THR A 1 114 ? -2.435 6.020 -13.970 1.00 89.31 114 THR A C 1
ATOM 892 O O . THR A 1 114 ? -1.446 6.737 -13.839 1.00 89.31 114 THR A O 1
ATOM 895 N N . ILE A 1 115 ? -2.433 4.724 -13.637 1.00 90.12 115 ILE A N 1
ATOM 896 C CA . ILE A 1 115 ? -1.279 4.051 -13.027 1.00 90.12 115 ILE A CA 1
ATOM 897 C C . ILE A 1 115 ? -0.053 4.134 -13.945 1.00 90.12 115 ILE A C 1
ATOM 899 O O . ILE A 1 115 ? 1.042 4.435 -13.479 1.00 90.12 115 ILE A O 1
ATOM 903 N N . SER A 1 116 ? -0.225 3.932 -15.255 1.00 87.19 116 SER A N 1
ATOM 904 C CA . SER A 1 116 ? 0.872 4.033 -16.225 1.00 87.19 116 SER A CA 1
ATOM 905 C C . SER A 1 116 ? 1.470 5.439 -16.274 1.00 87.19 116 SER A C 1
ATOM 907 O O . SER A 1 116 ? 2.686 5.587 -16.380 1.00 87.19 116 SER A O 1
ATOM 909 N N . THR A 1 117 ? 0.627 6.472 -16.222 1.00 88.38 117 THR A N 1
ATOM 910 C CA . THR A 1 117 ? 1.069 7.873 -16.260 1.00 88.38 117 THR A CA 1
ATOM 911 C C . THR A 1 117 ? 1.857 8.235 -15.001 1.00 88.38 117 THR A C 1
ATOM 913 O O . THR A 1 117 ? 2.930 8.827 -15.095 1.00 88.38 117 THR A O 1
ATOM 916 N N . GLU A 1 118 ? 1.374 7.812 -13.834 1.00 91.00 118 GLU A N 1
ATOM 917 C CA . GLU A 1 118 ? 2.049 8.014 -12.548 1.00 91.00 118 GLU A CA 1
ATOM 918 C C . GLU A 1 118 ? 3.385 7.257 -12.468 1.00 91.00 118 GLU A C 1
ATOM 920 O O . GLU A 1 118 ? 4.409 7.826 -12.092 1.00 91.00 118 GLU A O 1
ATOM 925 N N . LEU A 1 119 ? 3.428 5.990 -12.898 1.00 90.06 119 LEU A N 1
ATOM 926 C CA . LEU A 1 119 ? 4.675 5.217 -12.957 1.00 90.06 119 LEU A CA 1
ATOM 927 C C . LEU A 1 119 ? 5.706 5.852 -13.896 1.00 90.06 119 LEU A C 1
ATOM 929 O O . LEU A 1 119 ? 6.899 5.857 -13.594 1.00 90.06 119 LEU A O 1
ATOM 933 N N . PHE A 1 120 ? 5.264 6.429 -15.012 1.00 87.00 120 PHE A N 1
ATOM 934 C CA . PHE A 1 120 ? 6.147 7.161 -15.914 1.00 87.00 120 PHE A CA 1
ATOM 935 C C . PHE A 1 120 ? 6.709 8.438 -15.272 1.00 87.00 120 PHE A C 1
ATOM 937 O O . PHE A 1 120 ? 7.893 8.736 -15.424 1.00 87.00 120 PHE A O 1
ATOM 944 N N . ALA A 1 121 ? 5.899 9.172 -14.505 1.00 87.81 121 ALA A N 1
ATOM 945 C CA . ALA A 1 121 ? 6.389 10.310 -13.729 1.00 87.81 121 ALA A CA 1
ATOM 946 C C . ALA A 1 121 ? 7.418 9.871 -12.668 1.00 87.81 121 ALA A C 1
ATOM 948 O O . ALA A 1 121 ? 8.449 10.524 -12.486 1.00 87.81 121 ALA A O 1
ATOM 949 N N . LEU A 1 122 ? 7.188 8.727 -12.013 1.00 86.25 122 LEU A N 1
ATOM 950 C CA . LEU A 1 122 ? 8.129 8.148 -11.051 1.00 86.25 122 LEU A CA 1
ATOM 951 C C . LEU A 1 122 ? 9.450 7.738 -11.705 1.00 86.25 122 LEU A C 1
ATOM 953 O O . LEU A 1 122 ? 10.504 8.001 -11.128 1.00 86.25 122 LEU A O 1
ATOM 957 N N . LEU A 1 123 ? 9.414 7.166 -12.912 1.00 85.81 123 LEU A N 1
ATOM 958 C CA . LEU A 1 123 ? 10.605 6.782 -13.674 1.00 85.81 123 LEU A CA 1
ATOM 959 C C . LEU A 1 123 ? 11.596 7.946 -13.820 1.00 85.81 123 LEU A C 1
ATOM 961 O O . LEU A 1 123 ? 12.786 7.766 -13.577 1.00 85.81 123 LEU A O 1
ATOM 965 N N . ALA A 1 124 ? 11.101 9.142 -14.153 1.00 80.19 124 ALA A N 1
ATOM 966 C CA . ALA A 1 124 ? 11.927 10.333 -14.362 1.00 80.19 124 ALA A CA 1
ATOM 967 C C . ALA A 1 124 ? 12.641 10.830 -13.089 1.00 80.19 124 ALA A C 1
ATOM 969 O O . ALA A 1 124 ? 13.616 11.573 -13.176 1.00 80.19 124 ALA A O 1
ATOM 970 N N . SER A 1 125 ? 12.156 10.433 -11.910 1.00 82.06 125 SER A N 1
ATOM 971 C CA . SER A 1 125 ? 12.669 10.868 -10.603 1.00 82.06 125 SER A CA 1
ATOM 972 C C . SER A 1 125 ? 13.320 9.746 -9.785 1.00 82.06 125 SER A C 1
ATOM 974 O O . SER A 1 125 ? 13.856 10.000 -8.706 1.00 82.06 125 SER A O 1
ATOM 976 N N . SER A 1 126 ? 13.274 8.504 -10.277 1.00 82.75 126 SER A N 1
ATOM 977 C CA . SER A 1 126 ? 13.734 7.328 -9.541 1.00 82.75 126 SER A CA 1
ATOM 978 C C . SER A 1 126 ? 15.252 7.173 -9.604 1.00 82.75 126 SER A C 1
ATOM 980 O O . SER A 1 126 ? 15.865 7.281 -10.664 1.00 82.75 126 SER A O 1
ATOM 982 N N . SER A 1 127 ? 15.866 6.826 -8.470 1.00 82.88 127 SER A N 1
ATOM 983 C CA . SER A 1 127 ? 17.273 6.406 -8.411 1.00 82.88 127 SER A CA 1
ATOM 984 C C . SER A 1 127 ? 17.498 4.988 -8.954 1.00 82.88 127 SER A C 1
ATOM 986 O O . SER A 1 127 ? 18.633 4.612 -9.244 1.00 82.88 127 SER A O 1
ATOM 988 N N . LYS A 1 128 ? 16.422 4.203 -9.101 1.00 83.62 128 LYS A N 1
ATOM 989 C CA . LYS A 1 128 ? 16.405 2.841 -9.647 1.00 83.62 128 LYS A CA 1
ATOM 990 C C . LYS A 1 128 ? 15.322 2.754 -10.735 1.00 83.62 128 LYS A C 1
ATOM 992 O O . LYS A 1 128 ? 14.211 2.298 -10.457 1.00 83.62 128 LYS A O 1
ATOM 997 N N . PRO A 1 129 ? 15.597 3.219 -11.964 1.00 86.38 129 PRO A N 1
ATOM 998 C CA . PRO A 1 129 ? 14.591 3.253 -13.026 1.00 86.38 129 PRO A CA 1
ATOM 999 C C . PRO A 1 129 ? 14.232 1.857 -13.558 1.00 86.38 129 PRO A C 1
ATOM 1001 O O . PRO A 1 129 ? 13.095 1.637 -13.961 1.00 86.38 129 PRO A O 1
ATOM 1004 N N . GLU A 1 130 ? 15.167 0.901 -13.512 1.00 89.06 130 GLU A N 1
ATOM 1005 C CA . GLU A 1 130 ? 15.021 -0.419 -14.143 1.00 89.06 130 GLU A CA 1
ATOM 1006 C C . GLU A 1 130 ? 13.766 -1.198 -13.690 1.00 89.06 130 GLU A C 1
ATOM 1008 O O . GLU A 1 130 ? 12.978 -1.592 -14.549 1.00 89.06 130 GLU A O 1
ATOM 1013 N N . PRO A 1 131 ? 13.475 -1.351 -12.380 1.00 90.56 131 PRO A N 1
ATOM 1014 C CA . PRO A 1 131 ? 12.209 -1.919 -11.914 1.00 90.56 131 PRO A CA 1
ATOM 1015 C C . PRO A 1 131 ? 10.951 -1.297 -12.526 1.00 90.56 131 PRO A C 1
ATOM 1017 O O . PRO A 1 131 ? 10.025 -2.005 -12.919 1.00 90.56 131 PRO A O 1
ATOM 1020 N N . ILE A 1 132 ? 10.924 0.033 -12.607 1.00 89.25 132 ILE A N 1
ATOM 1021 C CA . ILE A 1 132 ? 9.772 0.802 -13.080 1.00 89.25 132 ILE A CA 1
ATOM 1022 C C . ILE A 1 132 ? 9.606 0.613 -14.593 1.00 89.25 132 ILE A C 1
ATOM 1024 O O . ILE A 1 132 ? 8.484 0.471 -15.075 1.00 89.25 132 ILE A O 1
ATOM 1028 N N . LEU A 1 133 ? 10.713 0.527 -15.339 1.00 88.50 133 LEU A N 1
ATOM 1029 C CA . LEU A 1 133 ? 10.697 0.207 -16.768 1.00 88.50 133 LEU A CA 1
ATOM 1030 C C . LEU A 1 133 ? 10.095 -1.166 -17.037 1.00 88.50 133 LEU A C 1
ATOM 1032 O O . LEU A 1 133 ? 9.209 -1.279 -17.879 1.00 88.50 133 LEU A O 1
ATOM 1036 N N . GLN A 1 134 ? 10.528 -2.190 -16.302 1.00 88.62 134 GLN A N 1
ATOM 1037 C CA . GLN A 1 134 ? 10.003 -3.549 -16.461 1.00 88.62 134 GLN A CA 1
ATOM 1038 C C . GLN A 1 134 ? 8.492 -3.607 -16.188 1.00 88.62 134 GLN A C 1
ATOM 1040 O O . GLN A 1 134 ? 7.749 -4.254 -16.926 1.00 88.62 134 GLN A O 1
ATOM 1045 N N . MET A 1 135 ? 8.013 -2.873 -15.178 1.00 90.00 135 MET A N 1
ATOM 1046 C CA . MET A 1 135 ? 6.579 -2.739 -14.900 1.00 90.00 135 MET A CA 1
ATOM 1047 C C . MET A 1 135 ? 5.826 -2.087 -16.064 1.00 90.00 135 MET A C 1
ATOM 1049 O O . MET A 1 135 ? 4.805 -2.608 -16.508 1.00 90.00 135 MET A O 1
ATOM 1053 N N . LEU A 1 136 ? 6.339 -0.971 -16.586 1.00 87.56 136 LEU A N 1
ATOM 1054 C CA . LEU A 1 136 ? 5.719 -0.243 -17.694 1.00 87.56 136 LEU A CA 1
ATOM 1055 C C . LEU A 1 136 ? 5.704 -1.071 -18.991 1.00 87.56 136 LEU A C 1
ATOM 1057 O O . LEU A 1 136 ? 4.703 -1.063 -19.704 1.00 87.56 136 LEU A O 1
ATOM 1061 N N . LEU A 1 137 ? 6.754 -1.851 -19.266 1.00 84.00 137 LEU A N 1
ATOM 1062 C CA . LEU A 1 137 ? 6.784 -2.800 -20.384 1.00 84.00 137 LEU A CA 1
ATOM 1063 C C . LEU A 1 137 ? 5.729 -3.905 -20.229 1.00 84.00 137 LEU A C 1
ATOM 1065 O O . LEU A 1 137 ? 5.008 -4.205 -21.181 1.00 84.00 137 LEU A O 1
ATOM 1069 N N . ALA A 1 138 ? 5.573 -4.460 -19.023 1.00 82.62 138 ALA A N 1
ATOM 1070 C CA . ALA A 1 138 ? 4.545 -5.465 -18.747 1.00 82.62 138 ALA A CA 1
ATOM 1071 C C . ALA A 1 138 ? 3.114 -4.924 -18.949 1.00 82.62 138 ALA A C 1
ATOM 1073 O O . ALA A 1 138 ? 2.220 -5.664 -19.359 1.00 82.62 138 ALA A O 1
ATOM 1074 N N . MET A 1 139 ? 2.887 -3.627 -18.708 1.00 81.31 139 MET A N 1
ATOM 1075 C CA . MET A 1 139 ? 1.608 -2.964 -19.003 1.00 81.31 139 MET A CA 1
ATOM 1076 C C . MET A 1 139 ? 1.357 -2.822 -20.513 1.00 81.31 139 MET A C 1
ATOM 1078 O O . MET A 1 139 ? 0.209 -2.902 -20.956 1.00 81.31 139 MET A O 1
ATOM 1082 N N . GLN A 1 140 ? 2.413 -2.623 -21.308 1.00 71.69 140 GLN A N 1
ATOM 1083 C CA . GLN A 1 140 ? 2.331 -2.429 -22.761 1.00 71.69 140 GLN A CA 1
ATOM 1084 C C . GLN A 1 140 ? 2.018 -3.720 -23.522 1.00 71.69 140 GLN A C 1
ATOM 1086 O O . GLN A 1 140 ? 1.252 -3.677 -24.480 1.00 71.69 140 GLN A O 1
ATOM 1091 N N . GLU A 1 141 ? 2.534 -4.872 -23.084 1.00 65.06 141 GLU A N 1
ATOM 1092 C CA . GLU A 1 141 ? 2.274 -6.167 -23.741 1.00 65.06 141 GLU A CA 1
ATOM 1093 C C . GLU A 1 141 ? 0.767 -6.514 -23.797 1.00 65.06 141 GLU A C 1
ATOM 1095 O O . GLU A 1 141 ? 0.323 -7.270 -24.662 1.00 65.06 141 GLU A O 1
ATOM 1100 N N . LYS A 1 142 ? -0.047 -5.918 -22.913 1.00 58.50 142 LYS A N 1
ATOM 1101 C CA . LYS A 1 142 ? -1.491 -6.164 -22.805 1.00 58.50 142 LYS A CA 1
ATOM 1102 C C . LYS A 1 142 ? -2.407 -5.075 -23.381 1.00 58.50 142 LYS A C 1
ATOM 1104 O O . LYS A 1 142 ? -3.606 -5.326 -23.494 1.00 58.50 142 LYS A O 1
ATOM 1109 N N . SER A 1 143 ? -1.899 -3.895 -23.748 1.00 48.19 143 SER A N 1
ATOM 1110 C CA . SER A 1 143 ? -2.726 -2.787 -24.257 1.00 48.19 143 SER A CA 1
ATOM 1111 C C . SER A 1 143 ? -2.353 -2.428 -25.700 1.00 48.19 143 SER A C 1
ATOM 1113 O O . SER A 1 143 ? -1.196 -2.111 -25.960 1.00 48.19 143 SER A O 1
ATOM 1115 N N . PRO A 1 144 ? -3.299 -2.395 -26.660 1.00 42.91 144 PRO A N 1
ATOM 1116 C CA . PRO A 1 144 ? -3.012 -2.020 -28.047 1.00 42.91 144 PRO A CA 1
ATOM 1117 C C . PRO A 1 144 ? -2.782 -0.510 -28.239 1.00 42.91 144 PRO A C 1
ATOM 1119 O O . PRO A 1 144 ? -2.721 -0.044 -29.376 1.00 42.91 144 PRO A O 1
ATOM 1122 N N . VAL A 1 145 ? -2.693 0.282 -27.165 1.00 45.81 145 VAL A N 1
ATOM 1123 C CA . VAL A 1 145 ? -2.523 1.734 -27.266 1.00 45.81 145 VAL A CA 1
ATOM 1124 C C . VAL A 1 145 ? -1.029 2.070 -27.313 1.00 45.81 145 VAL A C 1
ATOM 1126 O O . VAL A 1 145 ? -0.332 1.860 -26.319 1.00 45.81 145 VAL A O 1
ATOM 1129 N N . PRO A 1 146 ? -0.512 2.614 -28.430 1.00 44.81 146 PRO A N 1
ATOM 1130 C CA . PRO A 1 146 ? 0.863 3.070 -28.494 1.00 44.81 146 PRO A CA 1
ATOM 1131 C C . PRO A 1 146 ? 0.975 4.324 -27.628 1.00 44.81 146 PRO A C 1
ATOM 1133 O O . PRO A 1 146 ? 0.453 5.383 -27.977 1.00 44.81 146 PRO A O 1
ATOM 1136 N N . TYR A 1 147 ? 1.651 4.216 -26.487 1.00 52.78 147 TYR A N 1
ATOM 1137 C CA . TYR A 1 147 ? 2.172 5.415 -25.847 1.00 52.78 147 TYR A CA 1
ATOM 1138 C C . TYR A 1 147 ? 3.133 6.094 -26.840 1.00 52.78 147 TYR A C 1
ATOM 1140 O O . TYR A 1 147 ? 3.865 5.423 -27.568 1.00 52.78 147 TYR A O 1
ATOM 1148 N N . ASN A 1 148 ? 3.016 7.418 -26.923 1.00 58.88 148 ASN A N 1
ATOM 1149 C CA . ASN A 1 148 ? 3.591 8.306 -27.938 1.00 58.88 148 ASN A CA 1
ATOM 1150 C C . ASN A 1 148 ? 5.101 8.109 -28.225 1.00 58.88 148 ASN A C 1
ATOM 1152 O O . ASN A 1 148 ? 5.818 7.399 -27.523 1.00 58.88 148 ASN A O 1
ATOM 1156 N N . ASP A 1 149 ? 5.609 8.804 -29.248 1.00 55.69 149 ASP A N 1
ATOM 1157 C CA . ASP A 1 149 ? 7.018 8.758 -29.678 1.00 55.69 149 ASP A CA 1
ATOM 1158 C C . ASP A 1 149 ? 8.036 8.998 -28.544 1.00 55.69 149 ASP A C 1
ATOM 1160 O O . ASP A 1 149 ? 9.159 8.500 -28.609 1.00 55.69 149 ASP A O 1
ATOM 1164 N N . SER A 1 150 ? 7.634 9.675 -27.461 1.00 54.69 150 SER A N 1
ATOM 1165 C CA . SER A 1 150 ? 8.454 9.890 -26.263 1.00 54.69 150 SER A CA 1
ATOM 1166 C C . SER A 1 150 ? 8.823 8.586 -25.551 1.00 54.69 150 SER A C 1
ATOM 1168 O O . SER A 1 150 ? 9.923 8.470 -25.018 1.00 54.69 150 SER A O 1
ATOM 1170 N N . TRP A 1 151 ? 7.939 7.586 -25.563 1.00 60.53 151 TRP A N 1
ATOM 1171 C CA . TRP A 1 151 ? 8.196 6.282 -24.952 1.00 60.53 151 TRP A CA 1
ATOM 1172 C C . TRP A 1 151 ? 9.179 5.438 -25.752 1.00 60.53 151 TRP A C 1
ATOM 1174 O O . TRP A 1 151 ? 10.074 4.836 -25.167 1.00 60.53 151 TRP A O 1
ATOM 1184 N N . LYS A 1 152 ? 9.039 5.423 -27.083 1.00 58.44 152 LYS A N 1
ATOM 1185 C CA . LYS A 1 152 ? 9.991 4.740 -27.971 1.00 58.44 152 LYS A CA 1
ATOM 1186 C C . LYS A 1 152 ? 11.384 5.355 -27.868 1.00 58.44 152 LYS A C 1
ATOM 1188 O O . LYS A 1 152 ? 12.373 4.629 -27.841 1.00 58.44 152 LYS A O 1
ATOM 1193 N N . GLU A 1 153 ? 11.458 6.680 -2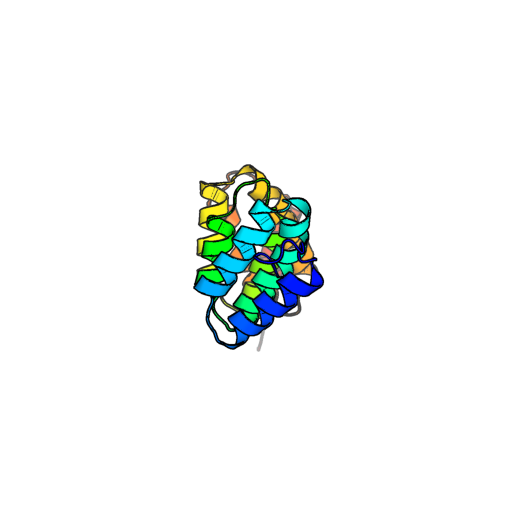7.787 1.00 59.50 153 GLU A N 1
ATOM 1194 C CA . GLU A 1 153 ? 12.722 7.393 -27.610 1.00 59.50 153 GLU A CA 1
ATOM 1195 C C . GLU A 1 153 ? 13.365 7.061 -26.255 1.00 59.50 153 GLU A C 1
ATOM 1197 O O . GLU A 1 153 ? 14.535 6.689 -26.205 1.00 59.50 153 GLU A O 1
ATOM 1202 N N . LEU A 1 154 ? 12.594 7.086 -25.161 1.00 58.56 154 LEU A N 1
ATOM 1203 C CA . LEU A 1 154 ? 13.097 6.739 -23.827 1.00 58.56 154 LEU A CA 1
ATOM 1204 C C . LEU A 1 154 ? 13.502 5.267 -23.705 1.00 58.56 154 LEU A C 1
ATOM 1206 O O . LEU A 1 154 ? 14.564 4.986 -23.151 1.00 58.56 154 LEU A O 1
ATOM 1210 N N . SER A 1 155 ? 12.719 4.327 -24.247 1.00 57.59 155 SER A N 1
ATOM 1211 C CA . SER A 1 155 ? 13.108 2.913 -24.260 1.00 57.59 155 SER A CA 1
ATOM 1212 C C . SER A 1 155 ? 14.409 2.724 -25.035 1.00 57.59 155 SER A C 1
ATOM 1214 O O . SER A 1 155 ? 15.316 2.048 -24.560 1.00 57.59 155 SER A O 1
ATOM 1216 N N . ASN A 1 156 ? 14.551 3.376 -26.192 1.00 60.50 156 ASN A N 1
ATOM 1217 C CA . ASN A 1 156 ? 15.780 3.294 -26.973 1.00 60.50 156 ASN A CA 1
ATOM 1218 C C . ASN A 1 156 ? 16.971 3.865 -26.196 1.00 60.50 156 ASN A C 1
ATOM 1220 O O . ASN A 1 156 ? 18.000 3.204 -26.126 1.00 60.50 156 ASN A O 1
ATOM 1224 N N . GLN A 1 157 ? 16.846 5.029 -25.557 1.00 62.94 157 GLN A N 1
ATOM 1225 C CA . GLN A 1 157 ? 17.929 5.623 -24.761 1.00 62.94 157 GLN A CA 1
ATOM 1226 C C . GLN A 1 157 ? 18.345 4.756 -23.561 1.00 62.94 157 GLN A C 1
ATOM 1228 O O . GLN A 1 157 ? 19.536 4.627 -23.280 1.00 62.94 157 GLN A O 1
ATOM 1233 N N . LEU A 1 158 ? 17.390 4.117 -22.884 1.00 57.31 158 LEU A N 1
ATOM 1234 C CA . LEU A 1 158 ? 17.658 3.278 -21.712 1.00 57.31 158 LEU A CA 1
ATOM 1235 C C . LEU A 1 158 ? 18.252 1.910 -22.084 1.00 57.31 158 LEU A C 1
ATOM 1237 O O . LEU A 1 158 ? 19.192 1.461 -21.433 1.00 57.31 158 LEU A O 1
ATOM 1241 N N . PHE A 1 159 ? 17.778 1.278 -23.164 1.00 56.09 159 PHE A N 1
ATOM 1242 C CA . PHE A 1 159 ? 18.276 -0.030 -23.610 1.00 56.09 159 PHE A CA 1
ATOM 1243 C C . PHE A 1 159 ? 19.546 0.046 -24.474 1.00 56.09 159 PHE A C 1
ATOM 1245 O O . PHE A 1 159 ? 20.304 -0.921 -24.520 1.00 56.09 159 PHE A O 1
ATOM 1252 N N . THR A 1 160 ? 19.835 1.178 -25.128 1.00 56.59 160 THR A N 1
ATOM 1253 C CA . THR A 1 160 ? 21.086 1.363 -25.897 1.00 56.59 160 THR A CA 1
ATOM 1254 C C . THR A 1 160 ? 22.224 1.985 -25.076 1.00 56.59 160 THR A C 1
ATOM 1256 O O . THR A 1 160 ? 23.389 1.859 -25.454 1.00 56.59 160 THR A O 1
ATOM 1259 N N . GLY A 1 161 ? 21.935 2.569 -23.905 1.00 49.44 161 GLY A N 1
ATOM 1260 C CA . GLY A 1 161 ? 22.923 3.187 -23.006 1.00 49.44 161 GLY A CA 1
ATOM 1261 C C . GLY A 1 161 ? 23.849 2.222 -22.243 1.00 49.44 161 GLY A C 1
ATOM 1262 O O . GLY A 1 161 ? 24.661 2.668 -21.432 1.00 49.44 161 GLY A O 1
ATOM 1263 N N . HIS A 1 162 ? 23.755 0.906 -22.472 1.00 47.12 162 HIS A N 1
ATOM 1264 C CA . HIS A 1 162 ? 24.641 -0.110 -21.874 1.00 47.12 162 HIS A CA 1
ATOM 1265 C C . HIS A 1 162 ? 25.521 -0.868 -22.876 1.00 47.12 162 HIS A C 1
ATOM 1267 O O . HIS A 1 162 ? 26.183 -1.839 -22.512 1.00 47.12 162 HIS A O 1
ATOM 1273 N N . SER A 1 163 ? 25.627 -0.391 -24.118 1.00 44.22 163 SER A N 1
ATOM 1274 C CA . SER A 1 163 ? 26.621 -0.906 -25.064 1.00 44.22 163 SER A CA 1
ATOM 1275 C C . SER A 1 163 ? 27.328 0.230 -25.794 1.00 44.22 163 SER A C 1
ATOM 1277 O O . SER A 1 163 ? 26.941 0.550 -26.906 1.00 44.22 163 SER A O 1
ATOM 1279 N N . LEU A 1 164 ? 28.333 0.846 -25.165 1.00 39.72 164 LEU A N 1
ATOM 1280 C CA . LEU A 1 164 ? 29.404 1.668 -25.768 1.00 39.72 164 LEU A CA 1
ATOM 1281 C C . LEU A 1 164 ? 30.268 2.177 -24.592 1.00 39.72 164 LEU A C 1
ATOM 1283 O O . LEU A 1 164 ? 29.796 2.976 -23.800 1.00 39.72 164 LEU A O 1
ATOM 1287 N N . GLY A 1 165 ? 31.511 1.788 -24.340 1.00 36.91 165 GLY A N 1
ATOM 1288 C CA . GLY A 1 165 ? 32.427 0.850 -24.960 1.00 36.91 165 GLY A CA 1
ATOM 1289 C C . GLY A 1 165 ? 33.704 0.848 -24.105 1.00 36.91 165 GLY A C 1
ATOM 1290 O O . GLY A 1 165 ? 34.192 1.907 -23.720 1.00 36.91 165 GLY A O 1
ATOM 1291 N N . THR A 1 166 ? 34.237 -0.328 -23.782 1.00 42.72 166 THR A N 1
ATOM 1292 C CA . THR A 1 166 ? 35.660 -0.474 -23.455 1.00 42.72 166 THR A CA 1
ATOM 1293 C C . THR A 1 166 ? 36.329 -1.051 -24.690 1.00 42.72 166 THR A C 1
ATOM 1295 O O . THR A 1 166 ? 36.255 -2.257 -24.921 1.00 42.72 166 THR A O 1
ATOM 1298 N N . ASN A 1 167 ? 36.909 -0.175 -25.501 1.00 37.59 167 ASN A N 1
ATOM 1299 C CA . ASN A 1 167 ? 37.988 -0.490 -26.429 1.00 37.59 167 ASN A CA 1
ATOM 1300 C C . ASN A 1 167 ? 38.891 0.734 -26.530 1.00 37.59 167 ASN A C 1
ATOM 1302 O O . ASN A 1 167 ? 38.331 1.841 -26.693 1.00 37.59 167 ASN A O 1
#